Protein AF-A0A444UVU2-F1 (afdb_monomer_lite)

pLDDT: mean 70.44, std 10.17, range [37.69, 87.88]

Structure (mmCIF, N/CA/C/O backbone):
data_AF-A0A444UVU2-F1
#
_entry.id   AF-A0A444UVU2-F1
#
loop_
_atom_site.group_PDB
_atom_site.id
_atom_site.type_symbol
_atom_site.label_atom_id
_atom_site.label_alt_id
_atom_site.label_comp_id
_atom_site.label_asym_id
_atom_site.label_entity_id
_atom_site.label_seq_id
_atom_site.pdbx_PDB_ins_code
_atom_site.Cartn_x
_atom_site.Cartn_y
_atom_site.Cartn_z
_atom_site.occupancy
_atom_site.B_iso_or_equiv
_atom_site.auth_seq_id
_atom_site.auth_comp_id
_atom_site.auth_asym_id
_atom_site.auth_atom_id
_atom_site.pdbx_PDB_model_num
ATOM 1 N N . MET A 1 1 ? -7.558 38.747 -18.031 1.00 37.69 1 MET A N 1
ATOM 2 C CA . MET A 1 1 ? -6.769 37.950 -18.990 1.00 37.69 1 MET A CA 1
ATOM 3 C C . MET A 1 1 ? -5.852 37.039 -18.190 1.00 37.69 1 MET A C 1
ATOM 5 O O . MET A 1 1 ? -4.988 37.543 -17.493 1.00 37.69 1 MET A O 1
ATOM 9 N N . ASN A 1 2 ? -6.154 35.739 -18.244 1.00 42.94 2 ASN A N 1
ATOM 10 C CA . ASN A 1 2 ? -5.323 34.566 -17.945 1.00 42.94 2 ASN A CA 1
ATOM 11 C C . ASN A 1 2 ? -4.494 34.576 -16.650 1.00 42.94 2 ASN A C 1
ATOM 13 O O . ASN A 1 2 ? -3.301 34.862 -16.662 1.00 42.94 2 ASN A O 1
ATOM 17 N N . GLY A 1 3 ? -5.125 34.146 -15.551 1.00 41.34 3 GLY A N 1
ATOM 18 C CA . GLY A 1 3 ? -4.403 33.512 -14.450 1.00 41.34 3 GLY A CA 1
ATOM 19 C C . GLY A 1 3 ? -3.833 32.192 -14.958 1.00 41.34 3 GLY A C 1
ATOM 20 O O . GLY A 1 3 ? -4.577 31.238 -15.168 1.00 41.34 3 GLY A O 1
ATOM 21 N N . GLY A 1 4 ? -2.535 32.183 -15.258 1.00 46.00 4 GLY A N 1
ATOM 22 C CA . GLY A 1 4 ? -1.819 30.987 -15.676 1.00 46.00 4 GLY A CA 1
ATOM 23 C C . GLY A 1 4 ? -1.853 29.965 -14.551 1.00 46.00 4 GLY A C 1
ATOM 24 O O . GLY A 1 4 ? -1.217 30.152 -13.518 1.00 46.00 4 GLY A O 1
ATOM 25 N N . MET A 1 5 ? -2.619 28.901 -14.763 1.00 53.41 5 MET A N 1
ATOM 26 C CA . MET A 1 5 ? -2.509 27.654 -14.024 1.00 53.41 5 MET A CA 1
ATOM 27 C C . MET A 1 5 ? -1.084 27.150 -14.282 1.00 53.41 5 MET A C 1
ATOM 29 O O . MET A 1 5 ? -0.794 26.654 -15.370 1.00 53.41 5 MET A O 1
ATOM 33 N N . LEU A 1 6 ? -0.162 27.413 -13.351 1.00 54.84 6 LEU A N 1
ATOM 34 C CA . LEU A 1 6 ? 1.167 26.810 -13.364 1.00 54.84 6 LEU A CA 1
ATOM 35 C C . LEU A 1 6 ? 0.919 25.304 -13.303 1.00 54.84 6 LEU A C 1
ATOM 37 O O . LEU A 1 6 ? 0.469 24.805 -12.277 1.00 54.84 6 LEU A O 1
ATOM 41 N N . GLY A 1 7 ? 1.065 24.626 -14.444 1.00 54.81 7 GLY A N 1
ATOM 42 C CA . GLY A 1 7 ? 0.775 23.204 -14.554 1.00 54.81 7 GLY A CA 1
ATOM 43 C C . GLY A 1 7 ? 1.618 22.453 -13.537 1.00 54.81 7 GLY A C 1
ATOM 44 O O . GLY A 1 7 ? 2.844 22.560 -13.567 1.00 54.81 7 GLY A O 1
ATOM 45 N N . GLU A 1 8 ? 0.967 21.749 -12.615 1.00 61.03 8 GLU A N 1
ATOM 46 C CA . GLU A 1 8 ? 1.682 20.866 -11.704 1.00 61.03 8 GLU A CA 1
ATOM 47 C C . GLU A 1 8 ? 2.490 19.844 -12.521 1.00 61.03 8 GLU A C 1
ATOM 49 O O . GLU A 1 8 ? 2.030 19.414 -13.590 1.00 61.03 8 GLU A O 1
ATOM 54 N N . PRO A 1 9 ? 3.710 19.485 -12.079 1.00 66.31 9 PRO A N 1
ATOM 55 C CA . PRO A 1 9 ? 4.516 18.497 -12.781 1.00 66.31 9 PRO A CA 1
ATOM 56 C C . PRO A 1 9 ? 3.720 17.197 -12.929 1.00 66.31 9 PRO A C 1
ATOM 58 O O . PRO A 1 9 ? 3.192 16.661 -11.956 1.00 66.31 9 PRO A O 1
ATOM 61 N N . SER A 1 10 ? 3.615 16.698 -14.164 1.00 78.62 10 SER A N 1
ATOM 62 C CA . SER A 1 10 ? 2.951 15.421 -14.429 1.00 78.62 10 SER A CA 1
ATOM 63 C C . SER A 1 10 ? 3.745 14.280 -13.783 1.00 78.62 10 SER A C 1
ATOM 65 O O . SER A 1 10 ? 4.974 14.285 -13.894 1.00 78.62 10 SER A O 1
ATOM 67 N N . PRO A 1 11 ? 3.085 13.303 -13.136 1.00 83.12 11 PRO A N 1
ATOM 68 C CA . PRO A 1 11 ? 3.782 12.170 -12.544 1.00 83.12 11 PRO A CA 1
ATOM 69 C C . PRO A 1 11 ? 4.566 11.373 -13.581 1.00 83.12 11 PRO A C 1
ATOM 71 O O . PRO A 1 11 ? 4.073 11.117 -14.682 1.00 83.12 11 PRO A O 1
ATOM 74 N N . ALA A 1 12 ? 5.770 10.943 -13.215 1.00 86.88 12 ALA A N 1
ATOM 75 C CA . ALA A 1 12 ? 6.483 9.915 -13.959 1.00 86.88 12 ALA A CA 1
ATOM 76 C C . ALA A 1 12 ? 5.765 8.571 -13.775 1.00 86.88 12 ALA A C 1
ATOM 78 O O . ALA A 1 12 ? 5.411 8.218 -12.654 1.00 86.88 12 ALA A O 1
ATOM 79 N N . ILE A 1 13 ? 5.553 7.826 -14.861 1.00 87.88 13 ILE A N 1
ATOM 80 C CA . ILE A 1 13 ? 4.862 6.532 -14.824 1.00 87.88 13 ILE A CA 1
ATOM 81 C C . ILE A 1 13 ? 5.865 5.425 -15.141 1.00 87.88 13 ILE A C 1
ATOM 83 O O . ILE A 1 13 ? 6.496 5.441 -16.200 1.00 87.88 13 ILE A O 1
ATOM 87 N N . PHE A 1 14 ? 5.979 4.463 -14.232 1.00 85.00 14 PHE A N 1
ATOM 88 C CA . PHE A 1 14 ? 6.790 3.259 -14.360 1.00 85.00 14 PHE A CA 1
ATOM 89 C C . PHE A 1 14 ? 5.862 2.051 -14.461 1.00 85.00 14 PHE A C 1
ATOM 91 O O . PHE A 1 14 ? 4.973 1.896 -13.627 1.00 85.00 14 PHE A O 1
ATOM 98 N N . VAL A 1 15 ? 6.060 1.220 -15.485 1.00 86.56 15 VAL A N 1
ATOM 99 C CA . VAL A 1 15 ? 5.304 -0.022 -15.676 1.00 86.56 15 VAL A CA 1
ATOM 100 C C . VAL A 1 15 ? 6.292 -1.161 -15.871 1.00 86.56 15 VAL A C 1
ATOM 102 O O . VAL A 1 15 ? 7.094 -1.109 -16.806 1.00 86.56 15 VAL A O 1
ATOM 105 N N . ASP A 1 16 ? 6.229 -2.164 -15.005 1.00 81.62 16 ASP A N 1
ATOM 106 C CA . ASP A 1 16 ? 7.020 -3.389 -15.096 1.00 81.62 16 ASP A CA 1
ATOM 107 C C . ASP A 1 16 ? 6.132 -4.609 -14.795 1.00 81.62 16 ASP A C 1
ATOM 109 O O . ASP A 1 16 ? 5.005 -4.484 -14.328 1.00 81.62 16 ASP A O 1
ATOM 113 N N . GLY A 1 17 ? 6.595 -5.797 -15.161 1.00 76.56 17 GLY A N 1
ATOM 114 C CA . GLY A 1 17 ? 6.022 -7.062 -14.692 1.00 76.56 17 GLY A CA 1
ATOM 115 C C . GLY A 1 17 ? 7.094 -8.026 -14.190 1.00 76.56 17 GLY A C 1
ATOM 116 O O . GLY A 1 17 ? 6.829 -9.219 -14.051 1.00 76.56 17 GLY A O 1
ATOM 117 N N . GLY A 1 18 ? 8.324 -7.530 -14.035 1.00 77.38 18 GLY A N 1
ATOM 118 C CA . GLY A 1 18 ? 9.512 -8.274 -13.657 1.00 77.38 18 GLY A CA 1
ATOM 119 C C . GLY A 1 18 ? 10.051 -7.823 -12.307 1.00 77.38 18 GLY A C 1
ATOM 120 O O . GLY A 1 18 ? 9.533 -8.216 -11.270 1.00 77.38 18 GLY A O 1
ATOM 121 N N . MET A 1 19 ? 11.149 -7.076 -12.310 1.00 72.06 19 MET A N 1
ATOM 122 C CA . MET A 1 19 ? 11.755 -6.571 -11.083 1.00 72.06 19 MET A CA 1
ATOM 123 C C . MET A 1 19 ? 12.144 -5.114 -11.280 1.00 72.06 19 MET A C 1
ATOM 125 O O . MET A 1 19 ? 13.137 -4.809 -11.954 1.00 72.06 19 MET A O 1
ATOM 129 N N . LEU A 1 20 ? 11.414 -4.219 -10.620 1.00 69.00 20 LEU A N 1
ATOM 130 C CA . LEU A 1 20 ? 11.677 -2.796 -10.703 1.00 69.00 20 LEU A CA 1
ATOM 131 C C . LEU A 1 20 ? 12.627 -2.350 -9.583 1.00 69.00 20 LEU A C 1
ATOM 133 O O . LEU A 1 20 ? 12.216 -2.032 -8.471 1.00 69.00 20 LEU A O 1
ATOM 137 N N . GLY A 1 21 ? 13.918 -2.281 -9.925 1.00 60.38 21 GLY A N 1
ATOM 138 C CA . GLY A 1 21 ? 14.954 -1.521 -9.217 1.00 60.38 21 GLY A CA 1
ATOM 139 C C . GLY A 1 21 ? 15.331 -2.014 -7.816 1.00 60.38 21 GLY A C 1
ATOM 140 O O . GLY A 1 21 ? 14.765 -1.563 -6.831 1.00 60.38 21 GLY A O 1
ATOM 141 N N . GLU A 1 22 ? 16.404 -2.803 -7.698 1.00 57.62 22 GLU A N 1
ATOM 142 C CA . GLU A 1 22 ? 16.978 -3.201 -6.395 1.00 57.62 22 GLU A CA 1
ATOM 143 C C . GLU A 1 22 ? 17.421 -1.997 -5.531 1.00 57.62 22 GLU A C 1
ATOM 145 O O . GLU A 1 22 ? 17.254 -2.025 -4.313 1.00 57.62 22 GLU A O 1
ATOM 150 N N . HIS A 1 23 ? 17.914 -0.918 -6.161 1.00 63.31 23 HIS A N 1
ATOM 151 C CA . HIS A 1 23 ? 18.398 0.319 -5.519 1.00 63.31 23 HIS A CA 1
ATOM 152 C C . HIS A 1 23 ? 18.002 1.582 -6.312 1.00 63.31 23 HIS A C 1
ATOM 154 O O . HIS A 1 23 ? 18.847 2.388 -6.712 1.00 63.31 23 HIS A O 1
ATOM 160 N N . GLY A 1 24 ? 16.713 1.729 -6.621 1.00 59.94 24 GLY A N 1
ATOM 161 C CA . GLY A 1 24 ? 16.209 2.847 -7.424 1.00 59.94 24 GLY A CA 1
ATOM 162 C C . GLY A 1 24 ? 16.062 4.159 -6.643 1.00 59.94 24 GLY A C 1
ATOM 163 O O . GLY A 1 24 ? 15.547 4.163 -5.527 1.00 59.94 24 GLY A O 1
ATOM 164 N N . LEU A 1 25 ? 16.465 5.273 -7.266 1.00 65.50 25 LEU A N 1
ATOM 165 C CA . LEU A 1 25 ? 15.999 6.627 -6.949 1.00 65.50 25 LEU A CA 1
ATOM 166 C C . LEU A 1 25 ? 15.094 7.081 -8.093 1.00 65.50 25 LEU A C 1
ATOM 168 O O . LEU A 1 25 ? 15.541 7.130 -9.240 1.00 65.50 25 LEU A O 1
ATOM 172 N N . PHE A 1 26 ? 13.844 7.426 -7.796 1.00 73.44 26 PHE A N 1
ATOM 173 C CA . PHE A 1 26 ? 12.871 7.805 -8.823 1.00 73.44 26 PHE A CA 1
ATOM 174 C C . PHE A 1 26 ? 12.499 9.294 -8.737 1.00 73.44 26 PHE A C 1
ATOM 176 O O . PHE A 1 26 ? 12.629 9.905 -7.675 1.00 73.44 26 PHE A O 1
ATOM 183 N N . PRO A 1 27 ? 12.065 9.914 -9.848 1.00 71.81 27 PRO A N 1
ATOM 184 C CA . PRO A 1 27 ? 11.597 11.298 -9.864 1.00 71.81 27 PRO A CA 1
ATOM 185 C C . PRO A 1 27 ? 10.263 11.469 -9.124 1.00 71.81 27 PRO A C 1
ATOM 187 O O . PRO A 1 27 ? 9.449 10.557 -9.081 1.00 71.81 27 PRO A O 1
ATOM 190 N N . SER A 1 28 ? 10.025 12.663 -8.582 1.00 77.81 28 SER A N 1
ATOM 191 C CA . SER A 1 28 ? 8.761 13.061 -7.948 1.00 77.81 28 SER A CA 1
ATOM 192 C C . SER A 1 28 ? 7.964 14.009 -8.861 1.00 77.81 28 SER A C 1
ATOM 194 O O . SER A 1 28 ? 8.582 14.909 -9.443 1.00 77.81 28 SER A O 1
ATOM 196 N N . PRO A 1 29 ? 6.623 13.883 -8.952 1.00 85.00 29 PRO A N 1
ATOM 197 C CA . PRO A 1 29 ? 5.790 12.792 -8.425 1.00 85.00 29 PRO A CA 1
ATOM 198 C C . PRO A 1 29 ? 5.898 11.512 -9.279 1.00 85.00 29 PRO A C 1
ATOM 200 O O . PRO A 1 29 ? 6.265 11.595 -10.452 1.00 85.00 29 PRO A O 1
ATOM 203 N N . ALA A 1 30 ? 5.562 10.338 -8.727 1.00 84.56 30 ALA A N 1
ATOM 204 C CA . ALA A 1 30 ? 5.641 9.061 -9.458 1.00 84.56 30 ALA A CA 1
ATOM 205 C C . ALA A 1 30 ? 4.413 8.153 -9.300 1.00 84.56 30 ALA A C 1
ATOM 207 O O . ALA A 1 30 ? 3.738 8.155 -8.272 1.00 84.56 30 ALA A O 1
ATOM 208 N N . ILE A 1 31 ? 4.169 7.332 -10.321 1.00 86.88 31 ILE A N 1
ATOM 209 C CA . ILE A 1 31 ? 3.220 6.219 -10.319 1.00 86.88 31 ILE A CA 1
ATOM 210 C C . ILE A 1 31 ? 3.973 4.964 -10.751 1.00 86.88 31 ILE A C 1
ATOM 212 O O . ILE A 1 31 ? 4.611 4.957 -11.804 1.00 86.88 31 ILE A O 1
ATOM 216 N N . PHE A 1 32 ? 3.869 3.909 -9.956 1.00 85.00 32 PHE A N 1
ATOM 217 C CA . PHE A 1 32 ? 4.443 2.601 -10.226 1.00 85.00 32 PHE A CA 1
ATOM 218 C C . PHE A 1 32 ? 3.323 1.593 -10.432 1.00 85.00 32 PHE A C 1
ATOM 220 O O . PHE A 1 32 ? 2.402 1.527 -9.622 1.00 85.00 32 PHE A O 1
ATOM 227 N N . ILE A 1 33 ? 3.401 0.836 -11.520 1.00 86.81 33 ILE A N 1
ATOM 228 C CA . ILE A 1 33 ? 2.503 -0.271 -11.826 1.00 86.81 33 ILE A CA 1
ATOM 229 C C . ILE A 1 33 ? 3.387 -1.494 -12.046 1.00 86.81 33 ILE A C 1
ATOM 231 O O . ILE A 1 33 ? 4.118 -1.539 -13.034 1.00 86.81 33 ILE A O 1
ATOM 235 N N . ASP A 1 34 ? 3.346 -2.448 -11.127 1.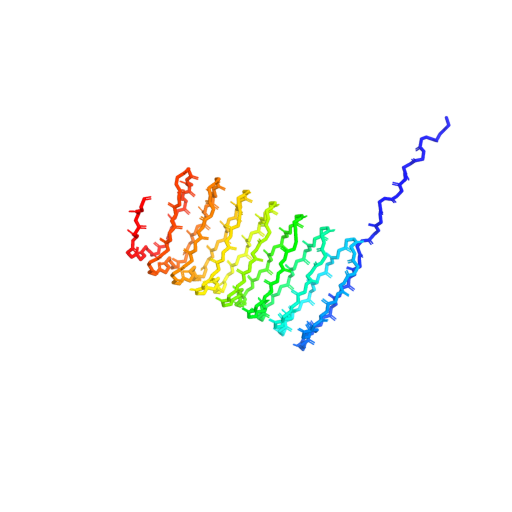00 82.69 34 ASP A N 1
ATOM 236 C CA . ASP A 1 34 ? 4.125 -3.681 -11.204 1.00 82.69 34 ASP A CA 1
ATOM 237 C C . ASP A 1 34 ? 3.223 -4.906 -11.005 1.00 82.69 34 ASP A C 1
ATOM 239 O O . ASP A 1 34 ? 2.149 -4.833 -10.414 1.00 82.69 34 ASP A O 1
ATOM 243 N N . GLY A 1 35 ? 3.619 -6.032 -11.584 1.00 79.88 35 GLY A N 1
ATOM 244 C CA . GLY A 1 35 ? 3.036 -7.345 -11.292 1.00 79.88 35 GLY A CA 1
ATOM 245 C C . GLY A 1 35 ? 4.070 -8.349 -10.789 1.00 79.88 35 GLY A C 1
ATOM 246 O O . GLY A 1 35 ? 3.737 -9.520 -10.607 1.00 79.88 35 GLY A O 1
ATOM 247 N N . GLY A 1 36 ? 5.324 -7.915 -10.651 1.00 79.25 36 GLY A N 1
ATOM 248 C CA . GLY A 1 36 ? 6.468 -8.708 -10.237 1.00 79.25 36 GLY A CA 1
ATOM 249 C C . GLY A 1 36 ? 6.984 -8.284 -8.865 1.00 79.25 36 GLY A C 1
ATOM 250 O O . GLY A 1 36 ? 6.297 -8.468 -7.871 1.00 79.25 36 GLY A O 1
ATOM 251 N N . MET A 1 37 ? 8.220 -7.800 -8.773 1.00 74.69 37 MET A N 1
ATOM 252 C CA . MET A 1 37 ? 8.812 -7.359 -7.509 1.00 74.69 37 MET A CA 1
ATOM 253 C C . MET A 1 37 ? 9.310 -5.921 -7.605 1.00 74.69 37 MET A C 1
ATOM 255 O O . MET A 1 37 ? 10.289 -5.633 -8.303 1.00 74.69 37 MET A O 1
ATOM 259 N N . LEU A 1 38 ? 8.731 -5.042 -6.795 1.00 73.25 38 LEU A N 1
ATOM 260 C CA . LEU A 1 38 ? 9.108 -3.641 -6.750 1.00 73.25 38 LEU A CA 1
ATOM 261 C C . LEU A 1 38 ? 10.051 -3.362 -5.571 1.00 73.25 38 LEU A C 1
ATOM 263 O O . LEU A 1 38 ? 9.635 -3.178 -4.431 1.00 73.25 38 LEU A O 1
ATOM 267 N N . GLY A 1 39 ? 11.347 -3.313 -5.886 1.00 64.31 39 GLY A N 1
ATOM 268 C CA . GLY A 1 39 ? 12.444 -2.819 -5.052 1.00 64.31 39 GLY A CA 1
ATOM 269 C C . GLY A 1 39 ? 12.701 -3.516 -3.714 1.00 64.31 39 GLY A C 1
ATOM 270 O O . GLY A 1 39 ? 12.085 -3.202 -2.704 1.00 64.31 39 GLY A O 1
ATOM 271 N N . GLN A 1 40 ? 13.749 -4.345 -3.646 1.00 63.19 40 GLN A N 1
ATOM 272 C CA . GLN A 1 40 ? 14.221 -4.932 -2.380 1.00 63.19 40 GLN A CA 1
ATOM 273 C C . GLN A 1 40 ? 14.757 -3.883 -1.382 1.00 63.19 40 GLN A C 1
ATOM 275 O O . GLN A 1 40 ? 14.504 -4.010 -0.185 1.00 63.19 40 GLN A O 1
ATOM 280 N N . HIS A 1 41 ? 15.424 -2.821 -1.863 1.00 66.62 41 HIS A N 1
ATOM 281 C CA . HIS A 1 41 ? 15.994 -1.724 -1.061 1.00 66.62 41 HIS A CA 1
ATOM 282 C C . HIS A 1 41 ? 15.763 -0.344 -1.714 1.00 66.62 41 HIS A C 1
ATOM 284 O O . HIS A 1 41 ? 16.689 0.459 -1.878 1.00 66.62 41 HIS A O 1
ATOM 290 N N . GLY A 1 42 ? 14.529 -0.076 -2.145 1.00 63.22 42 GLY A N 1
ATOM 291 C CA . GLY A 1 42 ? 14.169 1.172 -2.822 1.00 63.22 42 GLY A CA 1
ATOM 292 C C . GLY A 1 42 ? 14.024 2.369 -1.874 1.00 63.22 42 GLY A C 1
ATOM 293 O O . GLY A 1 42 ? 13.431 2.255 -0.798 1.00 63.22 42 GLY A O 1
ATOM 294 N N . LEU A 1 43 ? 14.523 3.534 -2.307 1.00 67.56 43 LEU A N 1
ATOM 295 C CA . LEU A 1 43 ? 14.117 4.837 -1.777 1.00 67.56 43 LEU A CA 1
ATOM 296 C C . LEU A 1 43 ? 13.151 5.463 -2.775 1.00 67.56 43 LEU A C 1
ATOM 298 O O . LEU A 1 43 ? 13.545 5.957 -3.836 1.00 67.56 43 LEU A O 1
ATOM 302 N N . PHE A 1 44 ? 11.873 5.433 -2.438 1.00 71.94 44 PHE A N 1
ATOM 303 C CA . PHE A 1 44 ? 10.862 5.960 -3.337 1.00 71.94 44 PHE A CA 1
ATOM 304 C C . PHE A 1 44 ? 10.764 7.488 -3.241 1.00 71.94 44 PHE A C 1
ATOM 306 O O . PHE A 1 44 ? 11.299 8.071 -2.300 1.00 71.94 44 PHE A O 1
ATOM 313 N N . PRO A 1 45 ? 10.152 8.165 -4.226 1.00 69.06 45 PRO A N 1
ATOM 314 C CA . PRO A 1 45 ? 9.909 9.603 -4.217 1.00 69.06 45 PRO A CA 1
ATOM 315 C C . PRO A 1 45 ? 8.548 9.940 -3.611 1.00 69.06 45 PRO A C 1
ATOM 317 O O . PRO A 1 45 ? 7.659 9.100 -3.543 1.00 69.06 45 PRO A O 1
ATOM 320 N N . SER A 1 46 ? 8.381 11.189 -3.178 1.00 73.81 46 SER A N 1
ATOM 321 C CA . SER A 1 46 ? 7.108 11.712 -2.678 1.00 73.81 46 SER A CA 1
ATOM 322 C C . SER A 1 46 ? 6.622 12.856 -3.568 1.00 73.81 46 SER A C 1
ATOM 324 O O . SER A 1 46 ? 7.438 13.731 -3.866 1.00 73.81 46 SER A O 1
ATOM 326 N N . PRO A 1 47 ? 5.328 12.918 -3.932 1.00 81.38 47 PRO A N 1
ATOM 327 C CA . PRO A 1 47 ? 4.299 11.916 -3.652 1.00 81.38 47 PRO A CA 1
ATOM 328 C C . PRO A 1 47 ? 4.400 10.714 -4.608 1.00 81.38 47 PRO A C 1
ATOM 330 O O . PRO A 1 47 ? 4.879 10.861 -5.738 1.00 81.38 47 PRO A O 1
ATOM 333 N N . ALA A 1 48 ? 3.927 9.544 -4.170 1.00 82.50 48 ALA A N 1
ATOM 334 C CA . ALA A 1 48 ? 3.927 8.331 -4.992 1.00 82.50 48 ALA A CA 1
ATOM 335 C C . ALA A 1 48 ? 2.633 7.510 -4.900 1.00 82.50 48 ALA A C 1
ATOM 337 O O . ALA A 1 48 ? 1.965 7.475 -3.867 1.00 82.50 48 ALA A O 1
ATOM 338 N N . ILE A 1 49 ? 2.306 6.826 -5.997 1.00 86.12 49 ILE A N 1
ATOM 339 C CA . ILE A 1 49 ? 1.248 5.813 -6.066 1.00 86.12 49 ILE A CA 1
ATOM 340 C C . ILE A 1 49 ? 1.876 4.497 -6.512 1.00 86.12 49 ILE A C 1
ATOM 342 O O . ILE A 1 49 ? 2.584 4.470 -7.517 1.00 86.12 49 ILE A O 1
ATOM 346 N N . PHE A 1 50 ? 1.584 3.422 -5.792 1.00 83.81 50 PHE A N 1
ATOM 347 C CA . PHE A 1 50 ? 2.017 2.068 -6.108 1.00 83.81 50 PHE A CA 1
ATOM 348 C C . PHE A 1 50 ? 0.794 1.213 -6.393 1.00 83.81 50 PHE A C 1
ATOM 350 O O . PHE A 1 50 ? -0.139 1.183 -5.591 1.00 83.81 50 PHE A O 1
ATOM 357 N N . VAL A 1 51 ? 0.805 0.548 -7.538 1.00 86.75 51 VAL A N 1
ATOM 358 C CA . VAL A 1 51 ? -0.157 -0.477 -7.918 1.00 86.75 51 VAL A CA 1
ATOM 359 C C . VAL A 1 51 ? 0.648 -1.738 -8.173 1.00 86.75 51 VAL A C 1
ATOM 361 O O . VAL A 1 51 ? 1.363 -1.799 -9.169 1.00 86.75 51 VAL A O 1
ATOM 364 N N . ASP A 1 52 ? 0.572 -2.698 -7.264 1.00 82.00 52 ASP A N 1
ATOM 365 C CA . ASP A 1 52 ? 1.320 -3.948 -7.345 1.00 82.00 52 ASP A CA 1
ATOM 366 C C . ASP A 1 52 ? 0.369 -5.151 -7.290 1.00 82.00 52 ASP A C 1
ATOM 368 O O . ASP A 1 52 ? -0.705 -5.106 -6.690 1.00 82.00 52 ASP A O 1
ATOM 372 N N . GLY A 1 53 ? 0.725 -6.216 -7.995 1.00 80.44 53 GLY A N 1
ATOM 373 C CA . GLY A 1 53 ? 0.077 -7.523 -7.885 1.00 80.44 53 GLY A CA 1
ATOM 374 C C . GLY A 1 53 ? 1.022 -8.618 -7.394 1.00 80.44 53 GLY A C 1
ATOM 375 O O . GLY A 1 53 ? 0.603 -9.773 -7.301 1.00 80.44 53 GLY A O 1
ATOM 376 N N . GLY A 1 54 ? 2.288 -8.279 -7.152 1.00 79.50 54 GLY A N 1
ATOM 377 C CA . GLY A 1 54 ? 3.354 -9.195 -6.790 1.00 79.50 54 GLY A CA 1
ATOM 378 C C . GLY A 1 54 ? 3.935 -8.896 -5.410 1.00 79.50 54 GLY A C 1
ATOM 379 O O . GLY A 1 54 ? 3.326 -9.252 -4.408 1.00 79.50 54 GLY A O 1
ATOM 380 N N . MET A 1 55 ? 5.149 -8.360 -5.326 1.00 75.56 55 MET A N 1
ATOM 381 C CA . MET A 1 55 ? 5.825 -8.101 -4.054 1.00 75.56 55 MET A CA 1
ATOM 382 C C . MET A 1 55 ? 6.387 -6.686 -3.986 1.00 75.56 55 MET A C 1
ATOM 384 O O . MET A 1 55 ? 7.388 -6.367 -4.638 1.00 75.56 55 MET A O 1
ATOM 388 N N . LEU A 1 56 ? 5.849 -5.894 -3.062 1.00 73.56 56 LEU A N 1
ATOM 389 C CA . LEU A 1 56 ? 6.318 -4.548 -2.784 1.00 73.56 56 LEU A CA 1
ATOM 390 C C . LEU A 1 56 ? 7.412 -4.558 -1.706 1.00 73.56 56 LEU A C 1
ATOM 392 O O . LEU A 1 56 ? 7.171 -4.229 -0.542 1.00 73.56 56 LEU A O 1
ATOM 396 N N . GLY A 1 57 ? 8.625 -4.914 -2.132 1.00 65.62 57 GLY A N 1
ATOM 397 C CA . GLY A 1 57 ? 9.891 -4.778 -1.408 1.00 65.62 57 GLY A CA 1
ATOM 398 C C . GLY A 1 57 ? 10.051 -5.586 -0.114 1.00 65.62 57 GLY A C 1
ATOM 399 O O . GLY A 1 57 ? 9.104 -5.901 0.589 1.00 65.62 57 GLY A O 1
ATOM 400 N N . GLU A 1 58 ? 11.292 -5.898 0.263 1.00 63.34 58 GLU A N 1
ATOM 401 C CA . GLU A 1 58 ? 11.594 -6.512 1.571 1.00 63.34 58 GLU A CA 1
ATOM 402 C C . GLU A 1 58 ? 12.037 -5.454 2.599 1.00 63.34 58 GLU A C 1
ATOM 404 O O . GLU A 1 58 ? 11.644 -5.536 3.765 1.00 63.34 58 GLU A O 1
ATOM 409 N N . HIS A 1 59 ? 12.759 -4.410 2.161 1.00 66.81 59 HIS A N 1
ATOM 410 C CA . HIS A 1 59 ? 13.332 -3.334 2.986 1.00 66.81 59 HIS A CA 1
ATOM 411 C C . HIS A 1 59 ? 13.178 -1.934 2.347 1.00 66.81 59 HIS A C 1
ATOM 413 O O . HIS A 1 59 ? 14.140 -1.167 2.240 1.00 66.81 59 HIS A O 1
ATOM 419 N N . GLY A 1 60 ? 11.975 -1.593 1.884 1.00 64.62 60 GLY A N 1
ATOM 420 C CA . GLY A 1 60 ? 11.693 -0.288 1.276 1.00 64.62 60 GLY A CA 1
ATOM 421 C C . GLY A 1 60 ? 11.572 0.853 2.294 1.00 64.62 60 GLY A C 1
ATOM 422 O O . GLY A 1 60 ? 10.977 0.682 3.364 1.00 64.62 60 GLY A O 1
ATOM 423 N N . LEU A 1 61 ? 12.094 2.036 1.937 1.00 67.19 61 LEU A N 1
ATOM 424 C CA . LEU A 1 61 ? 11.715 3.302 2.571 1.00 67.19 61 LEU A CA 1
ATOM 425 C C . LEU A 1 61 ? 10.818 4.081 1.616 1.00 67.19 61 LEU A C 1
ATOM 427 O O . LEU A 1 61 ? 11.242 4.519 0.541 1.00 67.19 61 LEU A O 1
ATOM 431 N N . PHE A 1 62 ? 9.581 4.295 2.039 1.00 70.69 62 PHE A N 1
ATOM 432 C CA . PHE A 1 62 ? 8.604 5.030 1.256 1.00 70.69 62 PHE A CA 1
ATOM 433 C C . PHE A 1 62 ? 8.427 6.429 1.849 1.00 70.69 62 PHE A C 1
ATOM 435 O O . PHE A 1 62 ? 8.159 6.548 3.047 1.00 70.69 62 PHE A O 1
ATOM 442 N N . PRO A 1 63 ? 8.584 7.508 1.066 1.00 65.31 63 PRO A N 1
ATOM 443 C CA . PRO A 1 63 ? 8.369 8.860 1.553 1.00 65.31 63 PRO A CA 1
ATOM 444 C C . PRO A 1 63 ? 6.904 9.280 1.416 1.00 65.31 63 PRO A C 1
ATOM 446 O O . PRO A 1 63 ? 6.112 8.714 0.667 1.00 65.31 63 PRO A O 1
ATOM 449 N N . SER A 1 64 ? 6.544 10.311 2.167 1.00 69.94 64 SER A N 1
ATOM 450 C CA . SER A 1 64 ? 5.174 10.784 2.318 1.00 69.94 64 SER A CA 1
ATOM 451 C C . SER A 1 64 ? 4.826 11.966 1.427 1.00 69.94 64 SER A C 1
ATOM 453 O O . SER A 1 64 ? 5.628 12.904 1.397 1.00 69.94 64 SER A O 1
ATOM 455 N N . PRO A 1 65 ? 3.618 12.036 0.838 1.00 79.25 65 PRO A N 1
ATOM 456 C CA . PRO A 1 65 ? 2.506 11.089 0.979 1.00 79.25 65 PRO A CA 1
ATOM 457 C C . PRO A 1 65 ? 2.573 9.938 -0.037 1.00 79.25 65 PRO A C 1
ATOM 459 O O . PRO A 1 65 ? 3.091 10.123 -1.141 1.00 79.25 65 PRO A O 1
ATOM 462 N N . ALA A 1 66 ? 2.004 8.780 0.310 1.00 80.81 66 ALA A N 1
ATOM 463 C CA . ALA A 1 66 ? 1.909 7.654 -0.620 1.00 80.81 66 ALA A CA 1
ATOM 464 C C . ALA A 1 66 ? 0.573 6.902 -0.554 1.00 80.81 66 ALA A C 1
ATOM 466 O O . ALA A 1 66 ? -0.091 6.865 0.486 1.00 80.81 66 ALA A O 1
ATOM 467 N N . ILE A 1 67 ? 0.203 6.295 -1.682 1.00 85.12 67 ILE A N 1
ATOM 468 C CA . ILE A 1 67 ? -0.938 5.384 -1.813 1.00 85.12 67 ILE A CA 1
ATOM 469 C C . ILE A 1 67 ? -0.419 4.043 -2.317 1.00 85.12 67 ILE A C 1
ATOM 471 O O . ILE A 1 67 ? 0.285 3.999 -3.325 1.00 85.12 67 ILE A O 1
ATOM 475 N N . PHE A 1 68 ? -0.802 2.972 -1.634 1.00 82.75 68 PHE A N 1
ATOM 476 C CA . PHE A 1 68 ? -0.464 1.601 -1.984 1.00 82.75 68 PHE A CA 1
ATOM 477 C C . PHE A 1 68 ? -1.735 0.835 -2.312 1.00 82.75 68 PHE A C 1
ATOM 479 O O . PHE A 1 68 ? -2.684 0.841 -1.526 1.00 82.75 68 PHE A O 1
ATOM 486 N N . ILE A 1 69 ? -1.747 0.211 -3.482 1.00 86.31 69 ILE A N 1
ATOM 487 C CA . ILE A 1 69 ? -2.792 -0.691 -3.944 1.00 86.31 69 ILE A CA 1
ATOM 488 C C . ILE A 1 69 ? -2.081 -1.993 -4.284 1.00 86.31 69 ILE A C 1
ATOM 490 O O . ILE A 1 69 ? -1.366 -2.037 -5.281 1.00 86.31 69 ILE A O 1
ATOM 494 N N . ASP A 1 70 ? -2.241 -3.006 -3.445 1.00 81.88 70 ASP A N 1
ATOM 495 C CA . ASP A 1 70 ? -1.557 -4.286 -3.591 1.00 81.88 70 ASP A CA 1
ATOM 496 C C . ASP A 1 70 ? -2.562 -5.447 -3.600 1.00 81.88 70 ASP A C 1
ATOM 498 O O . ASP A 1 70 ? -3.607 -5.408 -2.950 1.00 81.88 70 ASP A O 1
ATOM 502 N N . GLY A 1 71 ? -2.283 -6.463 -4.407 1.00 80.50 71 GLY A N 1
ATOM 503 C CA . GLY A 1 71 ? -2.983 -7.750 -4.381 1.00 80.50 71 GLY A CA 1
ATOM 504 C C . GLY A 1 71 ? -2.079 -8.918 -3.988 1.00 80.50 71 GLY A C 1
ATOM 505 O O . GLY A 1 71 ? -2.548 -10.057 -3.949 1.00 80.50 71 GLY A O 1
ATOM 506 N N . GLY A 1 72 ? -0.795 -8.647 -3.765 1.00 78.81 72 GLY A N 1
ATOM 507 C CA . GLY A 1 72 ? 0.253 -9.612 -3.493 1.00 78.81 72 GLY A CA 1
ATOM 508 C C . GLY A 1 72 ? 0.792 -9.492 -2.069 1.00 78.81 72 GLY A C 1
ATOM 509 O O . GLY A 1 72 ? 0.078 -9.797 -1.120 1.00 78.81 72 GLY A O 1
ATOM 510 N N . MET A 1 73 ? 2.070 -9.164 -1.897 1.00 75.25 73 MET A N 1
ATOM 511 C CA . MET A 1 73 ? 2.699 -9.044 -0.580 1.00 75.25 73 MET A CA 1
ATOM 512 C C . MET A 1 73 ? 3.387 -7.692 -0.408 1.00 75.25 73 MET A C 1
ATOM 514 O O . MET A 1 73 ? 4.380 -7.396 -1.078 1.00 75.25 73 MET A O 1
ATOM 518 N N . LEU A 1 74 ? 2.946 -6.940 0.597 1.00 73.44 74 LEU A N 1
ATOM 519 C CA . LEU A 1 74 ? 3.471 -5.625 0.919 1.00 73.44 74 LEU A CA 1
ATOM 520 C C . LEU A 1 74 ? 4.470 -5.693 2.078 1.00 73.44 74 LEU A C 1
ATOM 522 O O . LEU A 1 74 ? 4.092 -5.634 3.251 1.00 73.44 74 LEU A O 1
ATOM 526 N N . GLY A 1 75 ? 5.767 -5.740 1.762 1.00 65.75 75 GLY A N 1
ATOM 527 C CA . GLY A 1 75 ? 6.833 -5.647 2.758 1.00 65.75 75 GLY A CA 1
ATOM 528 C C . GLY A 1 75 ? 7.066 -6.919 3.578 1.00 65.75 75 GLY A C 1
ATOM 529 O O . GLY A 1 75 ? 6.143 -7.638 3.927 1.00 65.75 75 GLY A O 1
ATOM 530 N N . GLN A 1 76 ? 8.304 -7.146 4.019 1.00 63.72 76 GLN A N 1
ATOM 531 C CA . GLN A 1 76 ? 8.573 -7.936 5.235 1.00 63.72 76 GLN A CA 1
ATOM 532 C C . GLN A 1 76 ? 9.115 -7.039 6.356 1.00 63.72 76 GLN A C 1
ATOM 534 O O . GLN A 1 76 ? 8.706 -7.189 7.503 1.00 63.72 76 GLN A O 1
ATOM 539 N N . HIS A 1 77 ? 9.930 -6.031 6.019 1.00 67.31 77 HIS A N 1
ATOM 540 C CA . HIS A 1 77 ? 10.556 -5.073 6.938 1.00 67.31 77 HIS A CA 1
ATOM 541 C C . HIS A 1 77 ? 10.512 -3.625 6.396 1.00 67.31 77 HIS A C 1
ATOM 543 O O . HIS A 1 77 ? 11.534 -2.936 6.326 1.00 67.31 77 HIS A O 1
ATOM 549 N N . GLY A 1 78 ? 9.334 -3.158 5.975 1.00 65.25 78 GLY A N 1
ATOM 550 C CA . GLY A 1 78 ? 9.155 -1.812 5.414 1.00 65.25 78 GLY A CA 1
ATOM 551 C C . GLY A 1 78 ? 9.018 -0.706 6.467 1.00 65.25 78 GLY A C 1
ATOM 552 O O . GLY A 1 78 ? 8.357 -0.891 7.495 1.00 65.25 78 GLY A O 1
ATOM 553 N N . LEU A 1 79 ? 9.600 0.469 6.185 1.00 68.50 79 LEU A N 1
ATOM 554 C CA . LEU A 1 79 ? 9.220 1.727 6.839 1.00 68.50 79 LEU A CA 1
ATOM 555 C C . LEU A 1 79 ? 8.312 2.505 5.894 1.00 68.50 79 LEU A C 1
ATOM 557 O O . LEU A 1 79 ? 8.737 2.984 4.837 1.00 68.50 79 LEU A O 1
ATOM 561 N N . PHE A 1 80 ? 7.058 2.630 6.292 1.00 69.31 80 PHE A N 1
ATOM 562 C CA . PHE A 1 80 ? 6.044 3.278 5.481 1.00 69.31 80 PHE A CA 1
ATOM 563 C C . PHE A 1 80 ? 5.983 4.784 5.744 1.00 69.31 80 PHE A C 1
ATOM 565 O O . PHE A 1 80 ? 6.551 5.247 6.732 1.00 69.31 80 PHE A O 1
ATOM 572 N N . PRO A 1 81 ? 5.331 5.578 4.880 1.00 65.88 81 PRO A N 1
ATOM 573 C CA . PRO A 1 81 ? 5.252 7.019 5.045 1.00 65.88 81 PRO A CA 1
ATOM 574 C C . PRO A 1 81 ? 4.044 7.470 5.860 1.00 65.88 81 PRO A C 1
ATOM 576 O O . PRO A 1 81 ? 3.086 6.730 6.055 1.00 65.88 81 PRO A O 1
ATOM 579 N N . SER A 1 82 ? 4.075 8.737 6.283 1.00 66.88 82 SER A N 1
ATOM 580 C CA . SER A 1 82 ? 2.934 9.450 6.860 1.00 66.88 82 SER A CA 1
ATOM 581 C C . SER A 1 82 ? 2.700 10.777 6.124 1.00 66.88 82 SER A C 1
ATOM 583 O O . SER A 1 82 ? 3.611 11.604 6.109 1.00 66.88 82 SER A O 1
ATOM 585 N N . PRO A 1 83 ? 1.503 11.048 5.572 1.00 76.12 83 PRO A N 1
ATOM 586 C CA . PRO A 1 83 ? 0.317 10.196 5.587 1.00 76.12 83 PRO A CA 1
ATOM 587 C C . PRO A 1 83 ? 0.380 9.090 4.523 1.00 76.12 83 PRO A C 1
ATOM 589 O O . PRO A 1 83 ? 0.993 9.281 3.466 1.00 76.12 83 PRO A O 1
ATOM 592 N N . ALA A 1 84 ? -0.289 7.966 4.783 1.00 78.75 84 ALA A N 1
ATOM 593 C CA . ALA A 1 84 ? -0.391 6.863 3.828 1.00 78.75 84 ALA A CA 1
ATOM 594 C C . ALA A 1 84 ? -1.774 6.199 3.803 1.00 78.75 84 ALA A C 1
ATOM 596 O O . ALA A 1 84 ? -2.495 6.173 4.805 1.00 78.75 84 ALA A O 1
ATOM 597 N N . ILE A 1 85 ? -2.125 5.658 2.636 1.00 83.81 85 ILE A N 1
ATOM 598 C CA . ILE A 1 85 ? -3.316 4.831 2.423 1.00 83.81 85 ILE A CA 1
ATOM 599 C C . ILE A 1 85 ? -2.862 3.490 1.854 1.00 83.81 85 ILE A C 1
ATOM 601 O O . ILE A 1 85 ? -2.154 3.465 0.847 1.00 83.81 85 ILE A O 1
ATOM 605 N N . PHE A 1 86 ? -3.301 2.407 2.485 1.00 80.38 86 PHE A N 1
ATOM 606 C CA . PHE A 1 86 ? -3.057 1.033 2.067 1.00 80.38 86 PHE A CA 1
ATOM 607 C C . PHE A 1 86 ? -4.379 0.388 1.686 1.00 80.38 86 PHE A C 1
ATOM 609 O O . PHE A 1 86 ? -5.335 0.425 2.463 1.00 80.38 86 PHE A O 1
ATOM 616 N N . ILE A 1 87 ? -4.420 -0.176 0.488 1.00 85.12 87 ILE A N 1
A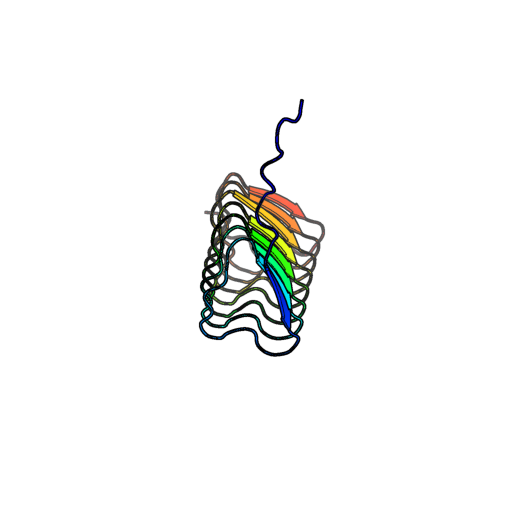TOM 617 C CA . ILE A 1 87 ? -5.513 -0.997 -0.012 1.00 85.12 87 ILE A CA 1
ATOM 618 C C . ILE A 1 87 ? -4.877 -2.319 -0.418 1.00 85.12 87 ILE A C 1
ATOM 620 O O . ILE A 1 87 ? -4.153 -2.351 -1.409 1.00 85.12 87 ILE A O 1
ATOM 624 N N . ASP A 1 88 ? -5.110 -3.366 0.363 1.00 80.44 88 ASP A N 1
ATOM 625 C CA . ASP A 1 88 ? -4.488 -4.673 0.171 1.00 80.44 88 ASP A CA 1
ATOM 626 C C . ASP A 1 88 ? -5.552 -5.777 0.080 1.00 80.44 88 ASP A C 1
ATOM 628 O O . ASP A 1 88 ? -6.590 -5.739 0.746 1.00 80.44 88 ASP A O 1
ATOM 632 N N . GLY A 1 89 ? -5.331 -6.738 -0.809 1.00 78.12 89 GLY A N 1
ATOM 633 C CA . GLY A 1 89 ? -6.106 -7.977 -0.894 1.00 78.12 89 GLY A CA 1
ATOM 634 C C . GLY A 1 89 ? -5.280 -9.230 -0.605 1.00 78.12 89 GLY A C 1
ATOM 635 O O . GLY A 1 89 ? -5.826 -10.335 -0.650 1.00 78.12 89 GLY A O 1
ATOM 636 N N . GLY A 1 90 ? -3.981 -9.068 -0.368 1.00 76.38 90 GLY A N 1
ATOM 637 C CA . GLY A 1 90 ? -3.001 -10.123 -0.195 1.00 76.38 90 GLY A CA 1
ATOM 638 C C . GLY A 1 90 ? -2.442 -10.167 1.224 1.00 76.38 90 GLY A C 1
ATOM 639 O O . GLY A 1 90 ? -3.158 -10.526 2.153 1.00 76.38 90 GLY A O 1
ATOM 640 N N . MET A 1 91 ? -1.147 -9.923 1.400 1.00 73.25 91 MET A N 1
ATOM 641 C CA . MET A 1 91 ? -0.481 -9.979 2.701 1.00 73.25 91 MET A CA 1
ATOM 642 C C . MET A 1 91 ? 0.275 -8.687 2.993 1.00 73.25 91 MET A C 1
ATOM 644 O O . MET A 1 91 ? 1.311 -8.421 2.384 1.00 73.25 91 MET A O 1
ATOM 648 N N . LEU A 1 92 ? -0.140 -7.976 4.036 1.00 72.00 92 LEU A N 1
ATOM 649 C CA . LEU A 1 92 ? 0.628 -6.868 4.587 1.00 72.00 92 LEU A CA 1
ATOM 650 C C . LEU A 1 92 ? 1.682 -7.433 5.560 1.00 72.00 92 LEU A C 1
ATOM 652 O O . LEU A 1 92 ? 1.349 -8.216 6.443 1.00 72.00 92 LEU A O 1
ATOM 656 N N . GLY A 1 93 ? 2.949 -7.052 5.418 1.00 65.62 93 GLY A N 1
ATOM 657 C CA . GLY A 1 93 ? 4.125 -7.708 6.007 1.00 65.62 93 GLY A CA 1
ATOM 658 C C . GLY A 1 93 ? 4.186 -8.038 7.507 1.00 65.62 93 GLY A C 1
ATOM 659 O O . GLY A 1 93 ? 3.468 -7.498 8.342 1.00 65.62 93 GLY A O 1
ATOM 660 N N . GLN A 1 94 ? 5.173 -8.877 7.853 1.00 62.41 94 GLN A N 1
ATOM 661 C CA . GLN A 1 94 ? 5.412 -9.444 9.195 1.00 62.41 94 GLN A CA 1
ATOM 662 C C . GLN A 1 94 ? 6.215 -8.544 10.166 1.00 62.41 94 GLN A C 1
ATOM 664 O O . GLN A 1 94 ? 6.344 -8.863 11.340 1.00 62.41 94 GLN A O 1
ATOM 669 N N . HIS A 1 95 ? 6.809 -7.429 9.727 1.00 67.00 95 HIS A N 1
ATOM 670 C CA . HIS A 1 95 ? 7.568 -6.517 10.606 1.00 67.00 95 HIS A CA 1
ATOM 671 C C . HIS A 1 95 ? 7.546 -5.058 10.109 1.00 67.00 95 HIS A C 1
ATOM 673 O O . HIS A 1 95 ? 8.556 -4.349 10.156 1.00 67.00 95 HIS A O 1
ATOM 679 N N . GLY A 1 96 ? 6.394 -4.592 9.623 1.00 66.06 96 GLY A N 1
ATOM 680 C CA . GLY A 1 96 ? 6.221 -3.211 9.165 1.00 66.06 96 GLY A CA 1
ATOM 681 C C . GLY A 1 96 ? 6.183 -2.186 10.306 1.00 66.06 96 GLY A C 1
ATOM 682 O O . GLY A 1 96 ? 5.553 -2.411 11.348 1.00 66.06 96 GLY A O 1
ATOM 683 N N . LEU A 1 97 ? 6.826 -1.032 10.094 1.00 67.44 97 LEU A N 1
ATOM 684 C CA . LEU A 1 97 ? 6.597 0.178 10.888 1.00 67.44 97 LEU A CA 1
ATOM 685 C C . LEU A 1 97 ? 5.786 1.172 10.061 1.00 67.44 97 LEU A C 1
ATOM 687 O O . LEU A 1 97 ? 6.252 1.694 9.046 1.00 67.44 97 LEU A O 1
ATOM 691 N N . PHE A 1 98 ? 4.585 1.467 10.541 1.00 69.94 98 PHE A N 1
ATOM 692 C CA . PHE A 1 98 ? 3.662 2.382 9.889 1.00 69.94 98 PHE A CA 1
ATOM 693 C C . PHE A 1 98 ? 3.563 3.677 10.707 1.00 69.94 98 PHE A C 1
ATOM 695 O O . PHE A 1 98 ? 3.176 3.621 11.876 1.00 69.94 98 PHE A O 1
ATOM 702 N N . PRO A 1 99 ? 3.925 4.847 10.156 1.00 64.31 99 PRO A N 1
ATOM 703 C CA . PRO A 1 99 ? 3.811 6.122 10.856 1.00 64.31 99 PRO A CA 1
ATOM 704 C C . PRO A 1 99 ? 2.427 6.767 10.672 1.00 64.31 99 PRO A C 1
ATOM 706 O O . PRO A 1 99 ? 1.688 6.475 9.737 1.00 64.31 99 PRO A O 1
ATOM 709 N N . SER A 1 100 ? 2.061 7.652 11.602 1.00 66.12 100 SER A N 1
ATOM 710 C CA . SER A 1 100 ? 0.737 8.280 11.674 1.00 66.12 100 SER A CA 1
ATOM 711 C C . SER A 1 100 ? 0.652 9.577 10.882 1.00 66.12 100 SER A C 1
ATOM 713 O O . SER A 1 100 ? 1.577 10.381 11.007 1.00 66.12 100 SER A O 1
ATOM 715 N N . PRO A 1 101 ? -0.462 9.870 10.178 1.00 73.88 101 PRO A N 1
ATOM 716 C CA . PRO A 1 101 ? -1.706 9.095 10.122 1.00 73.88 101 PRO A CA 1
ATOM 717 C C . PRO A 1 101 ? -1.734 8.073 8.972 1.00 73.88 101 PRO A C 1
ATOM 719 O O . PRO A 1 101 ? -1.178 8.324 7.903 1.00 73.88 101 PRO A O 1
ATOM 722 N N . ALA A 1 102 ? -2.444 6.958 9.172 1.00 75.62 102 ALA A N 1
ATOM 723 C CA . ALA A 1 102 ? -2.612 5.931 8.143 1.00 75.62 102 ALA A CA 1
ATOM 724 C C . ALA A 1 102 ? -4.037 5.357 8.086 1.00 75.62 102 ALA A C 1
ATOM 726 O O . ALA A 1 102 ? -4.730 5.271 9.107 1.00 75.62 102 ALA A O 1
ATOM 727 N N . ILE A 1 103 ? -4.455 4.962 6.882 1.00 81.19 103 ILE A N 1
ATOM 728 C CA . ILE A 1 103 ? -5.702 4.232 6.619 1.00 81.19 103 ILE A CA 1
ATOM 729 C C . ILE A 1 103 ? -5.342 2.900 5.966 1.00 81.19 103 ILE A C 1
ATOM 731 O O . ILE A 1 103 ? -4.623 2.889 4.969 1.00 81.19 103 ILE A O 1
ATOM 735 N N . PHE A 1 104 ? -5.872 1.811 6.512 1.00 78.31 104 PHE A N 1
ATOM 736 C CA . PHE A 1 104 ? -5.707 0.457 6.000 1.00 78.31 104 PHE A CA 1
ATOM 737 C C . PHE A 1 104 ? -7.067 -0.103 5.606 1.00 78.31 104 PHE A C 1
ATOM 739 O O . PHE A 1 104 ? -8.012 -0.059 6.398 1.00 78.31 104 PHE A O 1
ATOM 746 N N . ILE A 1 105 ? -7.153 -0.605 4.382 1.00 82.12 105 ILE A N 1
ATOM 747 C CA . ILE A 1 105 ? -8.295 -1.336 3.852 1.00 82.12 105 ILE A CA 1
ATOM 748 C C . ILE A 1 105 ? -7.746 -2.679 3.389 1.00 82.12 105 ILE A C 1
ATOM 750 O O . ILE A 1 105 ? -7.023 -2.715 2.399 1.00 82.12 105 ILE A O 1
ATOM 754 N N . ASP A 1 106 ? -8.051 -3.744 4.119 1.00 77.06 106 ASP A N 1
ATOM 755 C CA . ASP A 1 106 ? -7.491 -5.073 3.882 1.00 77.06 106 ASP A CA 1
ATOM 756 C C . ASP A 1 106 ? -8.608 -6.117 3.730 1.00 77.06 106 ASP A C 1
ATOM 758 O O . ASP A 1 106 ? -9.621 -6.090 4.434 1.00 77.06 106 ASP A O 1
ATOM 762 N N . GLY A 1 107 ? -8.460 -7.008 2.756 1.00 74.69 107 GLY A N 1
ATOM 763 C CA . GLY A 1 107 ? -9.302 -8.196 2.585 1.00 74.69 107 GLY A CA 1
ATOM 764 C C . GLY A 1 107 ? -8.539 -9.513 2.731 1.00 74.69 107 GLY A C 1
ATOM 765 O O . GLY A 1 107 ? -9.147 -10.577 2.599 1.00 74.69 107 GLY A O 1
ATOM 766 N N . GLY A 1 108 ? -7.228 -9.443 2.946 1.00 73.75 108 GLY A N 1
ATOM 767 C CA . GLY A 1 108 ? -6.294 -10.554 2.973 1.00 73.75 108 GLY A CA 1
ATOM 768 C C . GLY A 1 108 ? -5.787 -10.858 4.382 1.00 73.75 108 GLY A C 1
ATOM 769 O O . GLY A 1 108 ? -6.571 -11.218 5.258 1.00 73.75 108 GLY A O 1
ATOM 770 N N . MET A 1 109 ? -4.476 -10.819 4.598 1.00 71.31 109 MET A N 1
ATOM 771 C CA . MET A 1 109 ? -3.857 -11.082 5.896 1.00 71.31 109 MET A CA 1
ATOM 772 C C . MET A 1 109 ? -2.977 -9.910 6.326 1.00 71.31 109 MET A C 1
ATOM 774 O O . MET A 1 109 ? -1.918 -9.672 5.744 1.00 71.31 109 MET A O 1
ATOM 778 N N . LEU A 1 110 ? -3.351 -9.268 7.429 1.00 70.88 110 LEU A N 1
ATOM 779 C CA . LEU A 1 110 ? -2.525 -8.265 8.087 1.00 70.88 110 LEU A CA 1
ATOM 780 C C . LEU A 1 110 ? -1.478 -8.991 8.944 1.00 70.88 110 LEU A C 1
ATOM 782 O O . LEU A 1 110 ? -1.837 -9.732 9.854 1.00 70.88 110 LEU A O 1
ATOM 786 N N . GLY A 1 111 ? -0.191 -8.830 8.644 1.00 63.94 111 GLY A N 1
ATOM 787 C CA . GLY A 1 111 ? 0.888 -9.674 9.161 1.00 63.94 111 GLY A CA 1
ATOM 788 C C . GLY A 1 111 ? 1.080 -9.699 10.681 1.00 63.94 111 GLY A C 1
ATOM 789 O O . GLY A 1 111 ? 0.562 -8.885 11.448 1.00 63.94 111 GLY A O 1
ATOM 790 N N . GLU A 1 112 ? 1.870 -10.678 11.121 1.00 59.88 112 GLU A N 1
ATOM 791 C CA . GLU A 1 112 ? 2.261 -10.858 12.522 1.00 59.88 112 GLU A CA 1
ATOM 792 C C . GLU A 1 112 ? 3.216 -9.725 12.951 1.00 59.88 112 GLU A C 1
ATOM 794 O O . GLU A 1 112 ? 3.887 -9.150 12.115 1.00 59.88 112 GLU A O 1
ATOM 799 N N . HIS A 1 113 ? 3.273 -9.333 14.227 1.00 65.31 113 HIS A N 1
ATOM 800 C CA . HIS A 1 113 ? 4.283 -8.390 14.771 1.00 65.31 113 HIS A CA 1
ATOM 801 C C . HIS A 1 113 ? 4.403 -6.957 14.181 1.00 65.31 113 HIS A C 1
ATOM 803 O O . HIS A 1 113 ? 5.370 -6.249 14.498 1.00 65.31 113 HIS A O 1
ATOM 809 N N . GLY A 1 114 ? 3.437 -6.468 13.399 1.00 65.25 114 GLY A N 1
ATOM 810 C CA . GLY A 1 114 ? 3.418 -5.073 12.933 1.00 65.25 114 GLY A CA 1
ATOM 811 C C . GLY A 1 114 ? 3.257 -4.046 14.068 1.00 65.25 114 GLY A C 1
ATOM 812 O O . GLY A 1 114 ? 2.524 -4.272 15.038 1.00 65.25 114 GLY A O 1
ATOM 813 N N . ARG A 1 115 ? 3.921 -2.884 13.958 1.00 69.06 115 ARG A N 1
ATOM 814 C CA . ARG A 1 115 ? 3.624 -1.714 14.810 1.00 69.06 115 ARG A CA 1
ATOM 815 C C . ARG A 1 115 ? 2.858 -0.684 14.008 1.00 69.06 115 ARG A C 1
ATOM 817 O O . ARG A 1 115 ? 3.403 -0.051 13.101 1.00 69.06 115 ARG A O 1
ATOM 824 N N . PHE A 1 116 ? 1.608 -0.502 14.397 1.00 70.25 116 PHE A N 1
ATOM 825 C CA . PHE A 1 116 ? 0.704 0.408 13.728 1.00 70.25 116 PHE A CA 1
ATOM 826 C C . PHE A 1 116 ? 0.727 1.796 14.371 1.00 70.25 116 PHE A C 1
ATOM 828 O O . PHE A 1 116 ? 1.107 1.939 15.537 1.00 70.25 116 PHE A O 1
ATOM 835 N N . PRO A 1 117 ? 0.358 2.841 13.620 1.00 65.56 117 PRO A N 1
ATOM 836 C CA . PRO A 1 117 ? 0.427 4.201 14.106 1.00 65.56 117 PRO A CA 1
ATOM 837 C C . PRO A 1 117 ? -0.804 4.593 14.919 1.00 65.56 117 PRO A C 1
ATOM 839 O O . PRO A 1 117 ? -1.844 3.947 14.876 1.00 65.56 117 PRO A O 1
ATOM 842 N N . SER A 1 118 ? -0.698 5.732 15.602 1.00 63.69 118 SER A N 1
ATOM 843 C CA . SER A 1 118 ? -1.836 6.468 16.147 1.00 63.69 118 SER A CA 1
ATOM 844 C C . SER A 1 118 ? -1.776 7.930 15.671 1.00 63.69 118 SER A C 1
ATOM 846 O O . SER A 1 118 ? -0.729 8.567 15.846 1.00 63.69 118 SER A O 1
ATOM 848 N N . PRO A 1 119 ? -2.848 8.485 15.063 1.00 70.50 119 PRO A N 1
ATOM 849 C CA . PRO A 1 119 ? -4.129 7.836 14.760 1.00 70.50 119 PRO A CA 1
ATOM 850 C C . PRO A 1 119 ? -4.075 6.899 13.538 1.00 70.50 119 PRO A C 1
ATOM 852 O O . PRO A 1 119 ? -3.389 7.200 12.557 1.00 70.50 119 PRO A O 1
ATOM 855 N N . ALA A 1 120 ? -4.851 5.811 13.580 1.00 72.25 120 ALA A N 1
ATOM 856 C CA . ALA A 1 120 ? -5.045 4.891 12.454 1.00 72.25 120 ALA A CA 1
ATOM 857 C C . ALA A 1 120 ? -6.501 4.409 12.315 1.00 72.25 120 ALA A C 1
ATOM 859 O O . ALA A 1 120 ? -7.235 4.303 13.305 1.00 72.25 120 ALA A O 1
ATOM 860 N N . ILE A 1 121 ? -6.909 4.118 11.077 1.00 76.75 121 ILE A N 1
ATOM 861 C CA . ILE A 1 121 ? -8.202 3.502 10.741 1.00 76.75 121 ILE A CA 1
ATOM 862 C C . ILE A 1 121 ? -7.931 2.195 9.999 1.00 76.75 121 ILE A C 1
ATOM 864 O O . ILE A 1 121 ? -7.241 2.211 8.982 1.00 76.75 121 ILE A O 1
ATOM 868 N N . PHE A 1 122 ? -8.505 1.101 10.490 1.00 75.69 122 PHE A N 1
ATOM 869 C CA . PHE A 1 122 ? -8.472 -0.218 9.866 1.00 75.69 122 PHE A CA 1
ATOM 870 C C . PHE A 1 122 ? -9.877 -0.614 9.435 1.00 75.69 122 PHE A C 1
ATOM 872 O O . PHE A 1 122 ? -10.816 -0.558 10.235 1.00 75.69 122 PHE A O 1
ATOM 879 N N . ILE A 1 123 ? -10.0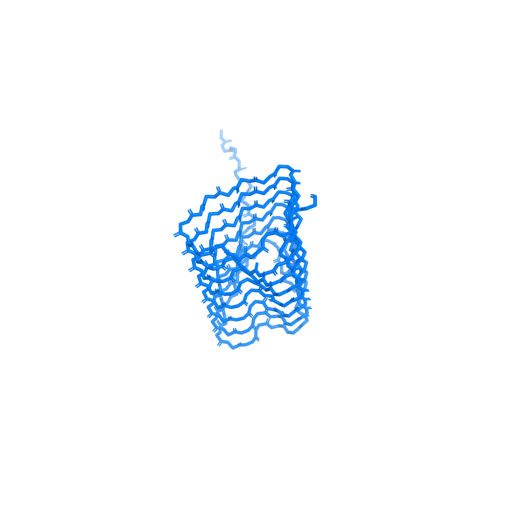02 -1.009 8.176 1.00 77.50 123 ILE A N 1
ATOM 880 C CA . ILE A 1 123 ? -11.188 -1.634 7.604 1.00 77.50 123 ILE A CA 1
ATOM 881 C C . ILE A 1 123 ? -10.733 -2.997 7.098 1.00 77.50 123 ILE A C 1
ATOM 883 O O . ILE A 1 123 ? -10.041 -3.058 6.088 1.00 77.50 123 ILE A O 1
ATOM 887 N N . ASP A 1 124 ? -11.071 -4.056 7.822 1.00 73.00 124 ASP A N 1
ATOM 888 C CA . ASP A 1 124 ? -10.558 -5.403 7.572 1.00 73.00 124 ASP A CA 1
ATOM 889 C C . ASP A 1 124 ? -11.717 -6.384 7.335 1.00 73.00 124 ASP A C 1
ATOM 891 O O . ASP A 1 124 ? -12.714 -6.393 8.062 1.00 73.00 124 ASP A O 1
ATOM 895 N N . GLY A 1 125 ? -11.623 -7.174 6.270 1.00 68.12 125 GLY A N 1
ATOM 896 C CA . GLY A 1 125 ? -12.509 -8.310 5.997 1.00 68.12 125 GLY A CA 1
ATOM 897 C C . GLY A 1 125 ? -11.793 -9.663 6.041 1.00 68.12 125 GLY A C 1
ATOM 898 O O . GLY A 1 125 ? -12.426 -10.689 5.783 1.00 68.12 125 GLY A O 1
ATOM 899 N N . GLY A 1 126 ? -10.493 -9.654 6.318 1.00 69.12 126 GLY A N 1
ATOM 900 C CA . GLY A 1 126 ? -9.567 -10.767 6.218 1.00 69.12 126 GLY A CA 1
ATOM 901 C C . GLY A 1 126 ? -9.149 -11.345 7.571 1.00 69.12 126 GLY A C 1
ATOM 902 O O . GLY A 1 126 ? -9.980 -11.610 8.444 1.00 69.12 126 GLY A O 1
ATOM 903 N N . ILE A 1 127 ? -7.861 -11.651 7.718 1.00 66.12 127 ILE A N 1
ATOM 904 C CA . ILE A 1 127 ? -7.275 -12.235 8.928 1.00 66.12 127 ILE A CA 1
ATOM 905 C C . ILE A 1 127 ? -6.310 -11.235 9.552 1.00 66.12 127 ILE A C 1
ATOM 907 O O . ILE A 1 127 ? -5.276 -10.909 8.970 1.00 66.12 127 ILE A O 1
ATOM 911 N N . LEU A 1 128 ? -6.589 -10.852 10.797 1.00 68.25 128 LEU A N 1
ATOM 912 C CA . LEU A 1 128 ? -5.663 -10.067 11.600 1.00 68.25 128 LEU A CA 1
ATOM 913 C C . LEU A 1 128 ? -4.614 -10.987 12.240 1.00 68.25 128 LEU A C 1
ATOM 915 O O . LEU A 1 128 ? -4.952 -11.847 13.059 1.00 68.25 128 LEU A O 1
ATOM 919 N N . GLY A 1 129 ? -3.345 -10.803 11.885 1.00 62.97 129 GLY A N 1
ATOM 920 C CA . GLY A 1 129 ? -2.214 -11.580 12.384 1.00 62.97 129 GLY A CA 1
ATOM 921 C C . GLY A 1 129 ? -1.983 -11.453 13.891 1.00 62.97 129 GLY A C 1
ATOM 922 O O . GLY A 1 129 ? -2.468 -10.545 14.573 1.00 62.97 129 GLY A O 1
ATOM 923 N N . GLN A 1 130 ? -1.215 -12.396 14.436 1.00 57.72 130 GLN A N 1
ATOM 924 C CA . GLN A 1 130 ? -0.916 -12.454 15.865 1.00 57.72 130 GLN A CA 1
ATOM 925 C C . GLN A 1 130 ? 0.117 -11.377 16.250 1.00 57.72 130 GLN A C 1
ATOM 927 O O . GLN A 1 130 ? 1.062 -11.095 15.514 1.00 57.72 130 GLN A O 1
ATOM 932 N N . HIS A 1 131 ? -0.039 -10.773 17.433 1.00 60.66 131 HIS A N 1
ATOM 933 C CA . HIS A 1 131 ? 0.947 -9.857 18.037 1.00 60.66 131 HIS A CA 1
ATOM 934 C C . HIS A 1 131 ? 1.151 -8.475 17.377 1.00 60.66 131 HIS A C 1
ATOM 936 O O . HIS A 1 131 ? 2.188 -7.844 17.606 1.00 60.66 131 HIS A O 1
ATOM 942 N N . GLY A 1 132 ? 0.172 -7.957 16.632 1.00 61.47 132 GLY A N 1
ATOM 943 C CA . GLY A 1 132 ? 0.169 -6.551 16.204 1.00 61.47 132 GLY A CA 1
ATOM 944 C C . GLY A 1 132 ? 0.014 -5.577 17.384 1.00 61.47 132 GLY A C 1
ATOM 945 O O . GLY A 1 13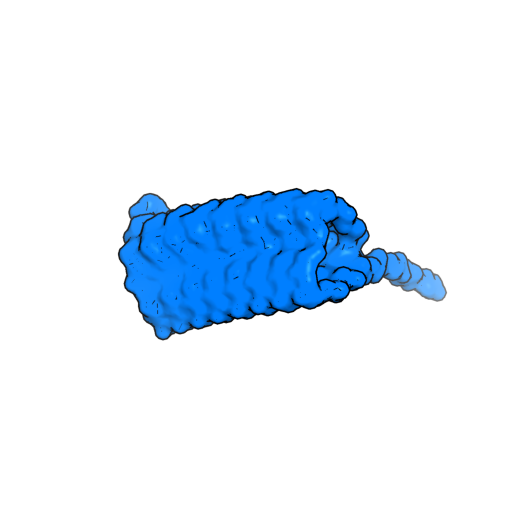2 ? -0.821 -5.786 18.268 1.00 61.47 132 GLY A O 1
ATOM 946 N N . LEU A 1 133 ? 0.811 -4.503 17.406 1.00 64.25 133 LEU A N 1
ATOM 947 C CA . LEU A 1 133 ? 0.698 -3.421 18.392 1.00 64.25 133 LEU A CA 1
ATOM 948 C C . LEU A 1 133 ? -0.092 -2.253 17.799 1.00 64.25 133 LEU A C 1
ATOM 950 O O . LEU A 1 133 ? 0.368 -1.599 16.862 1.00 64.25 133 LEU A O 1
ATOM 954 N N . PHE A 1 134 ? -1.248 -1.961 18.397 1.00 68.88 134 PHE A N 1
ATOM 955 C CA . PHE A 1 134 ? -2.154 -0.897 17.962 1.00 68.88 134 PHE A CA 1
ATOM 956 C C . PHE A 1 134 ? -2.289 0.177 19.047 1.00 68.88 134 PHE A C 1
ATOM 958 O O . PHE A 1 134 ? -3.054 -0.009 20.000 1.00 68.88 134 PHE A O 1
ATOM 965 N N . PRO A 1 135 ? -1.556 1.297 18.944 1.00 60.00 135 PRO A N 1
ATOM 966 C CA . PRO A 1 135 ? -1.664 2.386 19.901 1.00 60.00 135 PRO A CA 1
ATOM 967 C C . PRO A 1 135 ? -3.012 3.107 19.765 1.00 60.00 135 PRO A C 1
ATOM 969 O O . PRO A 1 135 ? -3.594 3.218 18.687 1.00 60.00 135 PRO A O 1
ATOM 972 N N . SER A 1 136 ? -3.521 3.644 20.870 1.00 57.94 136 SER A N 1
ATOM 973 C CA . SER A 1 136 ? -4.729 4.480 20.849 1.00 57.94 136 SER A CA 1
ATOM 974 C C . SER A 1 136 ? -4.411 5.926 20.429 1.00 57.94 136 SER A C 1
ATOM 976 O O . SER A 1 136 ? -3.348 6.435 20.795 1.00 57.94 136 SER A O 1
ATOM 978 N N . PRO A 1 137 ? -5.321 6.643 19.736 1.00 65.06 137 PRO A N 1
ATOM 979 C CA . PRO A 1 137 ? -6.574 6.167 19.132 1.00 65.06 137 PRO A CA 1
ATOM 980 C C . PRO A 1 137 ? -6.387 5.340 17.844 1.00 65.06 137 PRO A C 1
ATOM 982 O O . PRO A 1 137 ? -5.761 5.792 16.890 1.00 65.06 137 PRO A O 1
ATOM 985 N N . THR A 1 138 ? -7.035 4.175 17.788 1.00 67.62 138 THR A N 1
ATOM 986 C CA . THR A 1 138 ? -7.198 3.366 16.569 1.00 67.62 138 THR A CA 1
ATOM 987 C C . THR A 1 138 ? -8.670 2.987 16.409 1.00 67.62 1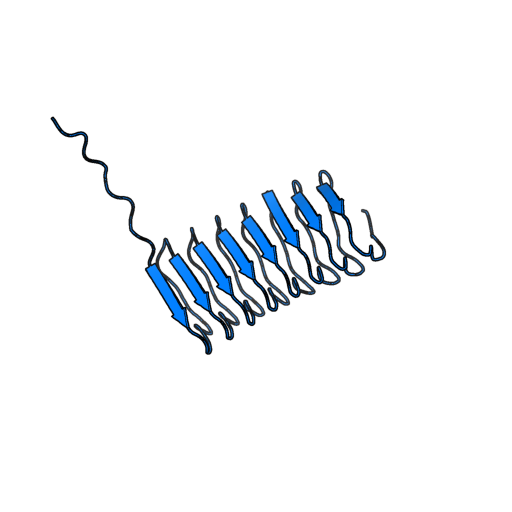38 THR A C 1
ATOM 989 O O . THR A 1 138 ? -9.312 2.607 17.392 1.00 67.62 138 THR A O 1
ATOM 992 N N . ILE A 1 139 ? -9.208 3.090 15.191 1.00 74.38 139 ILE A N 1
ATOM 993 C CA . ILE A 1 139 ? -10.566 2.645 14.844 1.00 74.38 139 ILE A CA 1
ATOM 994 C C . ILE A 1 139 ? -10.462 1.352 14.036 1.00 74.38 139 ILE A C 1
ATOM 996 O O . ILE A 1 139 ? -9.739 1.321 13.045 1.00 74.38 139 ILE A O 1
ATOM 1000 N N . PHE A 1 140 ? -11.212 0.325 14.437 1.00 72.69 140 PHE A N 1
ATOM 1001 C CA . PHE A 1 140 ? -11.357 -0.924 13.689 1.00 72.69 140 PHE A CA 1
ATOM 1002 C C . PHE A 1 140 ? -12.790 -1.084 13.200 1.00 72.69 140 PHE A C 1
ATOM 1004 O O . PHE A 1 140 ? -13.737 -0.943 13.978 1.00 72.69 140 PHE A O 1
ATOM 1011 N N . ILE A 1 141 ? -12.926 -1.404 11.921 1.00 76.56 141 ILE A N 1
ATOM 1012 C CA . ILE A 1 141 ? -14.154 -1.864 11.288 1.00 76.56 141 ILE A CA 1
ATOM 1013 C C . ILE A 1 141 ? -13.815 -3.238 10.719 1.00 76.56 141 ILE A C 1
ATOM 1015 O O . ILE A 1 141 ? -13.145 -3.322 9.699 1.00 76.56 141 ILE A O 1
ATOM 1019 N N . ASP A 1 142 ? -14.219 -4.292 11.421 1.00 69.50 142 ASP A N 1
ATOM 1020 C CA . ASP A 1 142 ? -13.820 -5.667 11.118 1.00 69.50 142 ASP A CA 1
ATOM 1021 C C . ASP A 1 142 ? -15.040 -6.537 10.778 1.00 69.50 142 ASP A C 1
ATOM 1023 O O . ASP A 1 142 ? -16.063 -6.488 11.473 1.00 69.50 142 ASP A O 1
ATOM 1027 N N . GLY A 1 143 ? -14.932 -7.307 9.697 1.00 67.00 143 GLY A N 1
ATOM 1028 C CA . GLY A 1 143 ? -15.863 -8.369 9.306 1.00 67.00 143 GLY A CA 1
ATOM 1029 C C . GLY A 1 143 ? -15.212 -9.754 9.168 1.00 67.00 143 GLY A C 1
ATOM 1030 O O . GLY A 1 143 ? -15.903 -10.694 8.769 1.00 67.00 143 GLY A O 1
ATOM 1031 N N . GLY A 1 144 ? -13.916 -9.867 9.459 1.00 64.88 144 GLY A N 1
ATOM 1032 C CA . GLY A 1 144 ? -13.063 -11.039 9.296 1.00 64.88 144 GLY A CA 1
ATOM 1033 C C . GLY A 1 144 ? -12.770 -11.803 10.597 1.00 64.88 144 GLY A C 1
ATOM 1034 O O . GLY A 1 144 ? -13.566 -11.814 11.540 1.00 64.88 144 GLY A O 1
ATOM 1035 N N . MET A 1 145 ? -11.648 -12.532 10.628 1.00 59.88 145 MET A N 1
ATOM 1036 C CA . MET A 1 145 ? -11.208 -13.327 11.786 1.00 59.88 145 MET A CA 1
ATOM 1037 C C . MET A 1 145 ? -10.121 -12.595 12.587 1.00 59.88 145 MET A C 1
ATOM 1039 O O . MET A 1 145 ? -9.024 -12.352 12.088 1.00 59.88 145 MET A O 1
ATOM 1043 N N . LEU A 1 146 ? -10.393 -12.331 13.869 1.00 59.94 146 LEU A N 1
ATOM 1044 C CA . LEU A 1 146 ? -9.449 -11.704 14.804 1.00 59.94 146 LEU A CA 1
ATOM 1045 C C . LEU A 1 146 ? -8.441 -12.706 15.390 1.00 59.94 146 LEU A C 1
ATOM 1047 O O . LEU A 1 146 ? -8.828 -13.639 16.099 1.00 59.94 146 LEU A O 1
ATOM 1051 N N . GLY A 1 147 ? -7.146 -12.462 15.171 1.00 58.75 147 GLY A N 1
ATOM 1052 C CA . GLY A 1 147 ? -6.055 -13.043 15.960 1.00 58.75 147 GLY A CA 1
ATOM 1053 C C . GLY A 1 147 ? -5.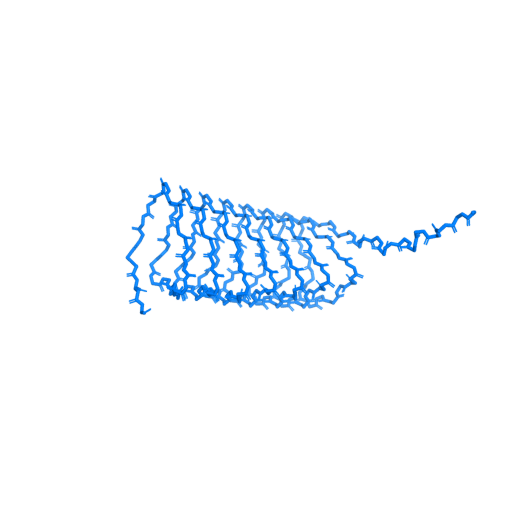939 -12.430 17.366 1.00 58.75 147 GLY A C 1
ATOM 1054 O O . GLY A 1 147 ? -6.573 -11.422 17.687 1.00 58.75 147 GLY A O 1
ATOM 1055 N N . GLU A 1 148 ? -5.130 -13.037 18.244 1.00 53.94 148 GLU A N 1
ATOM 1056 C CA . GLU A 1 148 ? -4.926 -12.534 19.611 1.00 53.94 148 GLU A CA 1
ATOM 1057 C C . GLU A 1 148 ? -4.319 -11.118 19.612 1.00 53.94 148 GLU A C 1
ATOM 1059 O O . GLU A 1 148 ? -3.169 -10.893 19.219 1.00 53.94 148 GLU A O 1
ATOM 1064 N N . LYS A 1 149 ? -5.107 -10.144 20.086 1.00 54.62 149 LYS A N 1
ATOM 1065 C CA . LYS A 1 149 ? -4.705 -8.739 20.188 1.00 54.62 149 LYS A CA 1
ATOM 1066 C C . LYS A 1 149 ? -3.889 -8.499 21.456 1.00 54.62 149 LYS A C 1
ATOM 1068 O O . LYS A 1 149 ? -4.437 -8.474 22.558 1.00 54.62 149 LYS A O 1
ATOM 1073 N N . ASN A 1 150 ? -2.614 -8.160 21.297 1.00 50.81 150 ASN A N 1
ATOM 1074 C CA . ASN A 1 150 ? -1.820 -7.587 22.381 1.00 50.81 150 ASN A CA 1
ATOM 1075 C C . ASN A 1 150 ? -2.043 -6.070 22.417 1.00 50.81 150 ASN A C 1
ATOM 1077 O O . ASN A 1 150 ? -1.429 -5.314 21.668 1.00 50.81 150 ASN A O 1
ATOM 1081 N N . SER A 1 151 ? -2.960 -5.619 23.275 1.00 47.62 151 SER A N 1
ATOM 1082 C CA . SER A 1 151 ? -3.128 -4.186 23.556 1.00 47.62 151 SER A CA 1
ATOM 1083 C C . SER A 1 151 ? -2.125 -3.774 24.635 1.00 47.62 151 SER A C 1
ATOM 1085 O O . SER A 1 151 ? -2.159 -4.344 25.723 1.00 47.62 151 SER A O 1
ATOM 1087 N N . ASN A 1 152 ? -1.260 -2.803 24.336 1.00 44.78 152 ASN A N 1
ATOM 1088 C CA . ASN A 1 152 ? -0.470 -2.064 25.327 1.00 44.78 152 ASN A CA 1
ATOM 1089 C C . ASN A 1 152 ? -1.043 -0.655 25.479 1.00 44.78 152 ASN A C 1
ATOM 1091 O O . ASN A 1 152 ? -1.359 -0.048 24.429 1.00 44.78 152 ASN A O 1
#

Sequence (152 aa):
MNGGMLGEPSPAIFVDGGMLGEHGLFPSPAIFIDGGMLGQHGLFPSPAIFVDGGMLGEHGLFPSPAIFIDGGMLGQHGLFPSPAIFIDGGMLGQHGLFPSPAIFIDGGMLGEHGRFPSPAIFIDGGILGQHGLFPSPTIFIDGGMLGEKNSN

Radius of gyration: 16.17 Å; chains: 1; bounding box: 34×51×44 Å

Secondary structure (DSSP, 8-state):
------PPPPPEEEE-SSEE-TT-B--SSEEEEESSEE-TT-B--SSEEEEESSEE-SS-B-PSSEEEEESSEE-SS-B--SSEEEEESSEE-TT-B-PSSEEEEESSEEPTT-B--SSEEEEESSEEPTT-B-PSSEEEEE-SEEP-----

Organism: Acipenser ruthenus (NCBI:txid7906)

Foldseek 3Di:
DDPDPPDDDDADEAEEAAEADQEDDDDPPYEYAYAEEYYQEYAYDPPYEYHYAEEDYAEYEYEPDYEYHYAYEYYAAYEYYPPYEEHYAEEYYAEYEYEPDYEYEYAEEDHHHYEYYPPYEYEYAYEYYHHYEDDPPYHYNYNHHYYDDDYD